Protein AF-A0A2T6AR89-F1 (afdb_monomer_lite)

Secondary structure (DSSP, 8-state):
--------TT--SPPTTHHHHHHHHHHHHT-PPPS-SEESSGGG-EE-HHHHHHHHHHT--HHHHHHSSHHHHHHHHHHHHHHT---

Structure (mmCIF, N/CA/C/O backbone):
data_AF-A0A2T6AR89-F1
#
_entry.id   AF-A0A2T6AR89-F1
#
loop_
_atom_site.group_PDB
_atom_site.id
_atom_site.type_symbol
_atom_site.label_atom_id
_atom_site.label_alt_id
_atom_site.label_comp_id
_atom_site.label_asym_id
_atom_site.label_entity_id
_atom_site.label_seq_id
_atom_site.pdbx_PDB_ins_code
_atom_site.Cartn_x
_atom_site.Cartn_y
_atom_site.Cartn_z
_atom_site.occupancy
_atom_site.B_iso_or_equiv
_atom_site.auth_seq_id
_atom_site.auth_comp_id
_atom_site.auth_asym_id
_atom_site.auth_atom_id
_atom_site.pdbx_PDB_model_num
ATOM 1 N N . MET A 1 1 ? 29.847 3.100 26.677 1.00 32.88 1 MET A N 1
ATOM 2 C CA . MET A 1 1 ? 28.661 3.908 27.029 1.00 32.88 1 MET A CA 1
ATOM 3 C C . MET A 1 1 ? 27.688 3.745 25.875 1.00 32.88 1 MET A C 1
ATOM 5 O O . MET A 1 1 ? 27.916 4.305 24.813 1.00 32.88 1 MET A O 1
ATOM 9 N N . THR A 1 2 ? 26.738 2.824 26.014 1.00 33.53 2 THR A N 1
ATOM 10 C CA . THR A 1 2 ? 25.881 2.368 24.913 1.00 33.53 2 THR A CA 1
ATOM 11 C C . THR A 1 2 ? 24.714 3.329 24.757 1.00 33.53 2 THR A C 1
ATOM 13 O O . THR A 1 2 ? 23.839 3.373 25.619 1.00 33.53 2 THR A O 1
ATOM 16 N N . THR A 1 3 ? 24.689 4.101 23.675 1.00 33.88 3 THR A N 1
ATOM 17 C CA . THR A 1 3 ? 23.480 4.828 23.287 1.00 33.88 3 THR A CA 1
ATOM 18 C C . THR A 1 3 ? 22.593 3.848 22.536 1.00 33.88 3 THR A C 1
ATOM 20 O O . THR A 1 3 ? 22.810 3.546 21.366 1.00 33.88 3 THR A O 1
ATOM 23 N N . ILE A 1 4 ? 21.631 3.287 23.259 1.00 40.16 4 ILE A N 1
ATOM 24 C CA . ILE A 1 4 ? 20.525 2.521 22.698 1.00 40.16 4 ILE A CA 1
ATOM 25 C C . ILE A 1 4 ? 19.740 3.525 21.850 1.00 40.16 4 ILE A C 1
ATOM 27 O O . ILE A 1 4 ? 19.056 4.386 22.401 1.00 40.16 4 ILE A O 1
ATOM 31 N N . ASN A 1 5 ? 19.892 3.487 20.525 1.00 37.94 5 ASN A N 1
ATOM 32 C CA . ASN A 1 5 ? 18.985 4.235 19.665 1.00 37.94 5 ASN A CA 1
ATOM 33 C C . ASN A 1 5 ? 17.613 3.568 19.804 1.00 37.94 5 ASN A C 1
ATOM 35 O O . ASN A 1 5 ? 17.507 2.374 19.506 1.00 37.94 5 ASN A O 1
ATOM 39 N N . PRO A 1 6 ? 16.579 4.280 20.281 1.00 37.09 6 PRO A N 1
ATOM 40 C CA . PRO A 1 6 ? 15.237 3.732 20.275 1.00 37.09 6 PRO A CA 1
ATOM 41 C C . PRO A 1 6 ? 14.913 3.377 18.826 1.00 37.09 6 PRO A C 1
ATOM 43 O O . PRO A 1 6 ? 15.097 4.209 17.934 1.00 37.09 6 PRO A O 1
ATOM 46 N N . ALA A 1 7 ? 14.472 2.142 18.583 1.00 41.09 7 ALA A N 1
ATOM 47 C CA . ALA A 1 7 ? 13.793 1.815 17.341 1.00 41.09 7 ALA A CA 1
ATOM 48 C C . ALA A 1 7 ? 12.682 2.859 17.183 1.00 41.09 7 ALA A C 1
ATOM 50 O O . ALA A 1 7 ? 11.756 2.927 17.994 1.00 41.09 7 ALA A O 1
ATOM 51 N N . SER A 1 8 ? 12.893 3.775 16.238 1.00 37.75 8 SER A N 1
ATOM 52 C CA . SER A 1 8 ? 12.020 4.907 15.971 1.00 37.75 8 SER A CA 1
ATOM 53 C C . SER A 1 8 ? 10.604 4.366 15.810 1.00 37.75 8 SER A C 1
ATOM 55 O O . SER A 1 8 ? 10.385 3.478 14.989 1.00 37.75 8 SER A O 1
ATOM 57 N N . GLY A 1 9 ? 9.662 4.852 16.619 1.00 34.50 9 GLY A N 1
ATOM 58 C CA . GLY A 1 9 ? 8.290 4.340 16.737 1.00 34.50 9 GLY A CA 1
ATOM 59 C C . GLY A 1 9 ? 7.403 4.510 15.496 1.00 34.50 9 GLY A C 1
ATOM 60 O O . GLY A 1 9 ? 6.189 4.579 15.638 1.00 34.50 9 GLY A O 1
ATOM 61 N N . ASN A 1 10 ? 7.994 4.574 14.301 1.00 43.12 10 ASN A N 1
ATOM 62 C CA . ASN A 1 10 ? 7.340 4.781 13.011 1.00 43.12 10 ASN A CA 1
ATOM 63 C C . ASN A 1 10 ? 7.587 3.640 12.010 1.00 43.12 10 ASN A C 1
ATOM 65 O O . ASN A 1 10 ? 7.251 3.790 10.834 1.00 43.12 10 ASN A O 1
ATOM 69 N N . ASP A 1 11 ? 8.161 2.511 12.433 1.00 51.41 11 ASP A N 1
ATOM 70 C CA . ASP A 1 11 ? 8.297 1.344 11.560 1.00 51.41 11 ASP A CA 1
ATOM 71 C C . ASP A 1 11 ? 6.923 0.670 11.399 1.00 51.41 11 ASP A C 1
ATOM 73 O O . ASP A 1 11 ? 6.517 -0.207 12.157 1.00 51.41 11 ASP A O 1
ATOM 77 N N . THR A 1 12 ? 6.136 1.171 10.446 1.00 59.81 12 THR A N 1
ATOM 78 C CA . THR A 1 12 ? 4.757 0.724 10.180 1.00 59.81 12 THR A CA 1
ATOM 79 C C . THR A 1 12 ? 4.686 -0.681 9.569 1.00 59.81 12 THR A C 1
ATOM 81 O O . THR A 1 12 ? 3.589 -1.179 9.311 1.00 59.81 12 THR A O 1
ATOM 84 N N . GLY A 1 13 ? 5.840 -1.316 9.318 1.00 64.06 13 GLY A N 1
ATOM 85 C CA . GLY A 1 13 ? 5.951 -2.585 8.595 1.00 64.06 13 GLY A CA 1
ATOM 86 C C . GLY A 1 13 ? 5.634 -2.454 7.102 1.00 64.06 13 GLY A C 1
ATOM 87 O O . GLY A 1 13 ? 5.475 -3.458 6.414 1.00 64.06 13 GLY A O 1
ATOM 88 N N . VAL A 1 14 ? 5.513 -1.223 6.600 1.00 76.88 14 VAL A N 1
ATOM 89 C CA . VAL A 1 14 ? 5.130 -0.924 5.222 1.00 76.88 14 VAL A CA 1
ATOM 90 C C . VAL A 1 14 ? 6.393 -0.701 4.388 1.00 76.88 14 VAL A C 1
ATOM 92 O O . VAL A 1 14 ? 7.193 0.176 4.725 1.00 76.88 14 VAL A O 1
ATOM 95 N N . PRO A 1 15 ? 6.585 -1.445 3.284 1.00 76.69 15 PRO A N 1
ATOM 96 C CA . PRO A 1 15 ? 7.739 -1.270 2.416 1.00 76.69 15 PRO A CA 1
ATOM 97 C C . PRO A 1 15 ? 7.829 0.144 1.839 1.00 76.69 15 PRO A C 1
ATOM 99 O O . PRO A 1 15 ? 6.825 0.757 1.465 1.00 76.69 15 PRO A O 1
ATOM 102 N N . GLY A 1 16 ? 9.061 0.634 1.683 1.00 78.25 16 GLY A N 1
ATOM 103 C CA . GLY A 1 16 ? 9.325 1.911 1.023 1.00 78.25 16 GLY A CA 1
ATOM 104 C C . GLY A 1 16 ? 8.639 2.006 -0.347 1.00 78.25 16 GLY A C 1
ATOM 105 O O . GLY A 1 16 ? 8.667 1.074 -1.160 1.00 78.25 16 GLY A O 1
ATOM 106 N N . GLY A 1 17 ? 7.983 3.135 -0.607 1.00 82.94 17 GLY A N 1
ATOM 107 C CA . GLY A 1 17 ? 7.281 3.388 -1.862 1.00 82.94 17 GLY A CA 1
ATOM 108 C C . GLY A 1 17 ? 5.831 2.872 -1.918 1.00 82.94 17 GLY A C 1
ATOM 109 O O . GLY A 1 17 ? 5.134 3.143 -2.899 1.00 82.94 17 GLY A O 1
ATOM 110 N N . ALA A 1 18 ? 5.380 2.050 -0.958 1.00 87.88 18 ALA A N 1
ATOM 111 C CA . ALA 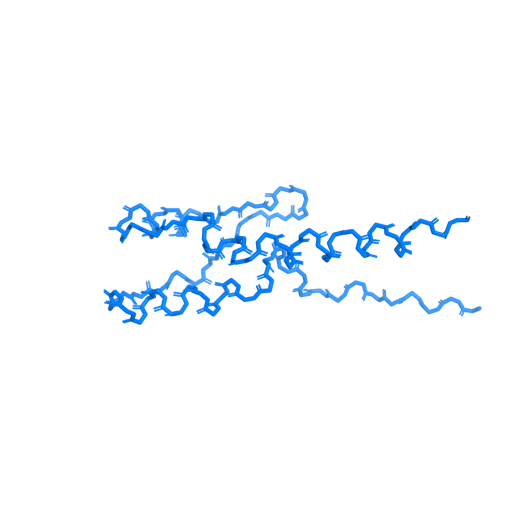A 1 18 ? 4.061 1.408 -1.050 1.00 87.88 18 ALA A CA 1
ATOM 112 C C . ALA A 1 18 ? 2.934 2.447 -1.026 1.00 87.88 18 ALA A C 1
ATOM 114 O O . ALA A 1 18 ? 1.985 2.351 -1.804 1.00 87.88 18 ALA A O 1
ATOM 115 N N . LEU A 1 19 ? 3.084 3.487 -0.204 1.00 88.75 19 LEU A N 1
ATOM 116 C CA . LEU A 1 19 ? 2.156 4.616 -0.145 1.00 88.75 19 LEU A CA 1
ATOM 117 C C . LEU A 1 19 ? 2.100 5.378 -1.474 1.00 88.75 19 LEU A C 1
ATOM 119 O O . LEU A 1 19 ? 1.017 5.705 -1.951 1.00 88.75 19 LEU A O 1
ATOM 123 N N . GLU A 1 20 ? 3.244 5.595 -2.114 1.00 88.88 20 GLU A N 1
ATOM 124 C CA . GLU A 1 20 ? 3.363 6.272 -3.403 1.00 88.88 20 GLU A CA 1
ATOM 125 C C . GLU A 1 20 ? 2.696 5.462 -4.517 1.00 88.88 20 GLU A C 1
ATOM 127 O O . GLU A 1 20 ? 1.974 6.017 -5.343 1.00 88.88 20 GLU A O 1
ATOM 132 N N . ARG A 1 21 ? 2.868 4.134 -4.518 1.00 91.12 21 ARG A N 1
ATOM 133 C CA . ARG A 1 21 ? 2.176 3.242 -5.462 1.00 91.12 21 ARG A CA 1
ATOM 134 C C . ARG A 1 21 ? 0.670 3.234 -5.243 1.00 91.12 21 ARG A C 1
ATOM 136 O O . ARG A 1 21 ? -0.079 3.257 -6.217 1.00 91.12 21 ARG A O 1
ATOM 143 N N . LEU A 1 22 ? 0.219 3.224 -3.989 1.00 92.50 22 LEU A N 1
ATOM 144 C CA . LEU A 1 22 ? -1.205 3.300 -3.671 1.00 92.50 22 LEU A CA 1
ATOM 145 C C . LEU A 1 22 ? -1.804 4.638 -4.116 1.00 92.50 22 LEU A C 1
ATOM 147 O O . LEU A 1 22 ? -2.887 4.649 -4.702 1.00 92.50 22 LEU A O 1
ATOM 151 N N . ALA A 1 23 ? -1.098 5.747 -3.894 1.00 92.19 23 ALA A N 1
ATOM 152 C CA . ALA A 1 23 ? -1.502 7.064 -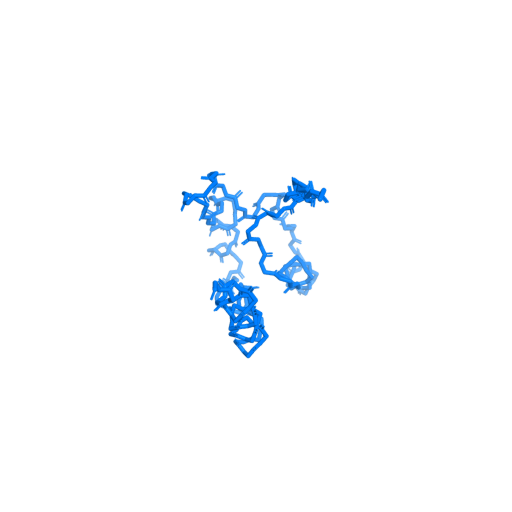4.373 1.00 92.19 23 ALA A CA 1
ATOM 153 C C . ALA A 1 23 ? -1.594 7.096 -5.907 1.00 92.19 23 ALA A C 1
ATOM 155 O O . ALA A 1 23 ? -2.633 7.478 -6.439 1.00 92.19 23 ALA A O 1
ATOM 156 N N . LEU A 1 24 ? -0.568 6.596 -6.604 1.00 93.69 24 LEU A N 1
ATOM 157 C CA . LEU A 1 24 ? -0.524 6.536 -8.068 1.00 93.69 24 LEU A CA 1
ATOM 158 C C . LEU A 1 24 ? -1.671 5.702 -8.648 1.00 93.69 24 LEU A C 1
ATOM 160 O O . LEU A 1 24 ? -2.363 6.133 -9.568 1.00 93.69 24 LEU A O 1
ATOM 164 N N . PHE A 1 25 ? -1.911 4.517 -8.082 1.00 94.31 25 PHE A N 1
ATOM 165 C CA . PHE A 1 25 ? -3.030 3.671 -8.485 1.00 94.31 25 PHE A CA 1
ATOM 166 C C . PHE A 1 25 ? -4.368 4.394 -8.304 1.00 94.31 25 PHE A C 1
ATOM 168 O O . PHE A 1 25 ? -5.221 4.353 -9.190 1.00 94.31 25 PHE A O 1
ATOM 175 N N . SER A 1 26 ? -4.546 5.068 -7.168 1.00 95.62 26 SER A N 1
ATOM 176 C CA . SER A 1 26 ? -5.793 5.763 -6.840 1.00 95.62 26 SER A CA 1
ATOM 177 C C . SER A 1 26 ? -6.037 6.963 -7.754 1.00 95.62 26 SER A C 1
ATOM 179 O O . SER A 1 26 ? -7.156 7.179 -8.213 1.00 95.62 26 SER A O 1
ATOM 181 N N . GLU A 1 27 ? -4.979 7.698 -8.097 1.00 96.50 27 GLU A N 1
ATOM 182 C CA . GLU A 1 27 ? -5.024 8.772 -9.089 1.00 96.50 27 GLU A CA 1
ATOM 183 C C . GLU A 1 27 ? -5.456 8.240 -10.463 1.00 96.50 27 GLU A C 1
ATOM 185 O O . GLU A 1 27 ? -6.416 8.737 -11.056 1.00 96.50 27 GLU A O 1
ATOM 190 N N . TRP A 1 28 ? -4.794 7.191 -10.955 1.00 96.06 28 TRP A N 1
ATOM 191 C CA . TRP A 1 28 ? -5.044 6.645 -12.292 1.00 96.06 28 TRP A CA 1
ATOM 192 C C . TRP A 1 28 ? -6.420 5.999 -12.431 1.00 96.06 28 TRP A C 1
ATOM 194 O O . TRP A 1 28 ? -7.027 6.054 -13.500 1.00 96.06 28 TRP A O 1
ATOM 204 N N . THR A 1 29 ? -6.932 5.413 -11.350 1.00 95.31 29 THR A N 1
ATOM 205 C CA . THR A 1 29 ? -8.248 4.760 -11.326 1.00 95.31 29 THR A CA 1
ATOM 206 C C . THR A 1 29 ? -9.369 5.671 -10.825 1.00 95.31 29 THR A C 1
ATOM 208 O O . THR A 1 29 ? -10.534 5.277 -10.867 1.00 95.31 29 THR A O 1
ATOM 211 N N . ARG A 1 30 ? -9.049 6.913 -10.427 1.00 97.00 30 ARG A N 1
ATOM 212 C CA . ARG A 1 30 ? -9.981 7.908 -9.866 1.00 97.00 30 ARG A CA 1
ATOM 213 C C . ARG A 1 30 ? -10.754 7.392 -8.650 1.00 97.00 30 ARG A C 1
ATOM 215 O O . ARG A 1 30 ? -11.965 7.585 -8.532 1.00 97.00 30 ARG A O 1
ATOM 222 N N . THR A 1 31 ? -10.049 6.737 -7.743 1.00 95.94 31 THR A N 1
ATOM 223 C CA . THR A 1 31 ? -10.587 6.173 -6.502 1.00 95.94 31 THR A CA 1
ATOM 224 C C . THR A 1 31 ? -9.971 6.862 -5.287 1.00 95.94 31 THR A C 1
ATOM 226 O O . THR A 1 31 ? -8.988 7.595 -5.383 1.00 95.94 31 THR A O 1
ATOM 229 N N . THR A 1 32 ? -10.558 6.637 -4.113 1.00 94.62 32 THR A N 1
ATOM 230 C CA . THR A 1 32 ? -10.016 7.130 -2.842 1.00 94.62 32 THR A CA 1
ATOM 231 C C . THR A 1 32 ? -9.290 5.989 -2.130 1.00 94.62 32 THR A C 1
ATOM 233 O O . THR A 1 32 ? -9.929 4.961 -1.881 1.00 94.62 32 THR A O 1
ATOM 236 N N . PRO A 1 33 ? -7.990 6.130 -1.811 1.00 92.62 33 PRO A N 1
ATOM 237 C CA . PRO A 1 33 ? -7.253 5.096 -1.098 1.00 92.62 33 PRO A CA 1
ATOM 238 C C . PRO A 1 33 ? -7.773 4.941 0.339 1.00 92.62 33 PRO A C 1
ATOM 240 O O . PRO A 1 33 ? -8.278 5.905 0.919 1.00 92.62 33 PRO A O 1
ATOM 243 N N . PRO A 1 34 ? -7.639 3.748 0.940 1.00 92.25 34 PRO A N 1
ATOM 244 C CA . PRO A 1 34 ? -7.949 3.549 2.350 1.00 92.25 34 PRO A CA 1
ATOM 245 C C . PRO A 1 34 ? -6.954 4.306 3.238 1.00 92.25 34 PRO A C 1
ATOM 247 O O . PRO A 1 34 ? -5.763 4.372 2.938 1.00 92.25 34 PRO A O 1
ATOM 250 N N . GLU A 1 35 ? -7.428 4.819 4.374 1.00 87.31 35 GLU A N 1
ATOM 251 C CA . GLU A 1 35 ? -6.574 5.495 5.365 1.00 87.31 35 GLU A CA 1
ATOM 252 C C . GLU A 1 35 ? -5.613 4.525 6.062 1.00 87.31 35 GLU A C 1
ATOM 254 O O . GLU A 1 35 ? -4.520 4.901 6.486 1.00 87.31 35 GLU A O 1
ATOM 259 N N . ARG A 1 36 ? -6.017 3.255 6.175 1.00 87.69 36 ARG A N 1
ATOM 260 C CA . ARG A 1 36 ? -5.267 2.211 6.865 1.00 87.69 36 ARG A CA 1
ATOM 261 C C . ARG A 1 36 ? -4.831 1.135 5.884 1.00 87.69 36 ARG A C 1
ATOM 263 O O . ARG A 1 36 ? -5.674 0.522 5.238 1.00 87.69 36 ARG A O 1
ATOM 270 N N . ILE A 1 37 ? -3.530 0.859 5.826 1.00 90.25 37 ILE A N 1
ATOM 271 C CA . ILE A 1 37 ? -2.937 -0.166 4.945 1.00 90.25 37 ILE A CA 1
ATOM 272 C C . ILE A 1 37 ? -2.528 -1.444 5.680 1.00 90.25 37 ILE A C 1
ATOM 274 O O . ILE A 1 37 ? -2.591 -2.526 5.101 1.00 90.25 37 ILE A O 1
ATOM 278 N N . THR A 1 38 ? -2.175 -1.336 6.961 1.00 90.31 38 THR A N 1
ATOM 279 C CA . THR A 1 38 ? -1.849 -2.470 7.830 1.00 90.31 38 THR A CA 1
ATOM 280 C C . THR A 1 38 ? -2.700 -2.463 9.100 1.00 90.31 38 THR A C 1
ATOM 282 O O . THR A 1 38 ? -3.127 -1.414 9.595 1.00 90.31 38 THR A O 1
ATOM 285 N N . GLU A 1 39 ? -2.968 -3.650 9.633 1.00 90.12 39 GLU A N 1
ATOM 286 C CA . GLU A 1 39 ? -3.591 -3.867 10.941 1.00 90.12 39 GLU A CA 1
ATOM 287 C C . GLU A 1 39 ? -2.788 -4.901 11.745 1.00 90.12 39 GLU A C 1
ATOM 289 O O . GLU A 1 39 ? -1.932 -5.586 11.193 1.00 90.12 39 GLU A O 1
ATOM 294 N N . GLY A 1 40 ? -3.021 -4.979 13.057 1.00 85.50 40 GLY A N 1
ATOM 295 C CA . GLY A 1 40 ? -2.191 -5.778 13.968 1.00 85.50 40 GLY A CA 1
ATOM 296 C C . GLY A 1 40 ? -1.019 -4.993 14.568 1.00 85.50 40 GLY A C 1
ATOM 297 O O . GLY A 1 40 ? -0.925 -3.771 14.419 1.00 85.50 40 GLY A O 1
ATOM 298 N N . LYS A 1 41 ? -0.165 -5.684 15.331 1.00 79.69 41 LYS A N 1
ATOM 299 C CA . LYS A 1 41 ? 1.023 -5.124 15.998 1.00 79.69 41 LYS A CA 1
ATOM 300 C C . LYS A 1 41 ? 2.125 -6.180 16.072 1.00 79.69 41 LYS A C 1
ATOM 302 O O . LYS A 1 41 ? 1.826 -7.349 16.277 1.00 79.69 41 LYS A O 1
ATOM 307 N N . GLY A 1 42 ? 3.384 -5.753 15.987 1.00 78.38 42 GLY A N 1
ATOM 308 C CA . GLY A 1 42 ? 4.531 -6.657 16.099 1.00 78.38 42 GLY A CA 1
ATOM 309 C C . GLY A 1 42 ? 4.532 -7.716 14.996 1.00 78.38 42 GLY A C 1
ATOM 310 O O . GLY A 1 42 ? 4.465 -7.376 13.820 1.00 78.38 42 GLY A O 1
ATOM 311 N N . GLU A 1 43 ? 4.593 -8.986 15.385 1.00 74.88 43 GLU A N 1
ATOM 312 C CA . GLU A 1 43 ? 4.622 -10.126 14.457 1.00 74.88 43 GLU A CA 1
ATOM 313 C C . GLU A 1 43 ? 3.267 -10.394 13.780 1.00 74.88 43 GLU A C 1
ATOM 315 O O . GLU A 1 43 ? 3.230 -10.993 12.710 1.00 74.88 43 GLU A O 1
ATOM 320 N N . ASP A 1 44 ? 2.166 -9.881 14.340 1.00 79.69 44 ASP A N 1
ATOM 321 C CA . ASP A 1 44 ? 0.811 -10.043 13.792 1.00 79.69 44 ASP A CA 1
ATOM 322 C C . ASP A 1 44 ? 0.441 -8.957 12.764 1.00 79.69 44 ASP A C 1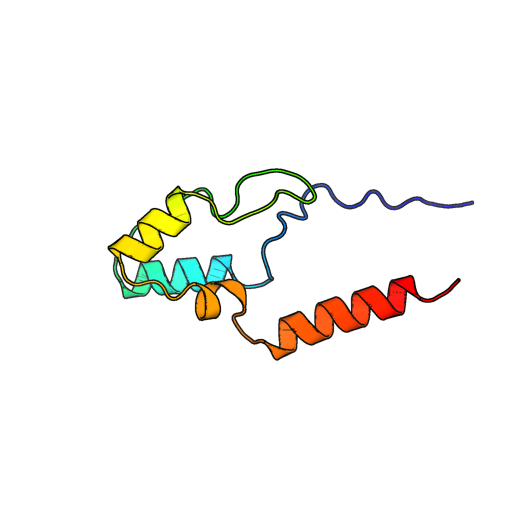
ATOM 324 O O . ASP A 1 44 ? -0.728 -8.813 12.394 1.00 79.69 44 ASP A O 1
ATOM 328 N N . VAL A 1 45 ? 1.401 -8.127 12.335 1.00 82.62 45 VAL A N 1
ATOM 329 C CA . VAL A 1 45 ? 1.143 -7.089 11.328 1.00 82.62 45 VAL A CA 1
ATOM 330 C C . VAL A 1 45 ? 0.786 -7.739 9.993 1.00 82.62 45 VAL A C 1
ATOM 332 O O . VAL A 1 45 ? 1.547 -8.519 9.427 1.00 82.62 45 VAL A O 1
ATOM 335 N N . THR A 1 46 ? -0.376 -7.372 9.462 1.00 87.88 46 THR A N 1
ATOM 336 C CA . THR A 1 46 ? -0.891 -7.856 8.179 1.00 87.88 46 THR A CA 1
ATOM 337 C C . THR A 1 46 ? -1.606 -6.740 7.417 1.00 87.88 46 THR A C 1
ATOM 339 O O . THR A 1 46 ? -1.722 -5.615 7.909 1.00 87.88 46 THR A O 1
ATOM 342 N N . PHE A 1 47 ? -2.079 -7.023 6.203 1.00 91.50 47 PHE A N 1
ATOM 343 C CA . PHE A 1 47 ? -2.881 -6.080 5.425 1.00 91.50 47 PHE A CA 1
ATOM 344 C C . PHE A 1 47 ? -4.193 -5.753 6.136 1.00 91.50 47 PHE A C 1
ATOM 346 O O . PHE A 1 47 ? -4.900 -6.648 6.599 1.00 91.50 47 PHE A O 1
ATOM 353 N N . SER A 1 48 ? -4.552 -4.471 6.169 1.00 93.62 48 SER A N 1
ATOM 354 C CA . SER A 1 48 ? -5.841 -4.057 6.717 1.00 93.62 48 SER A CA 1
ATOM 355 C C . SER A 1 48 ? -7.000 -4.613 5.886 1.00 93.62 48 SER A C 1
ATOM 357 O O . SER A 1 48 ? -6.910 -4.747 4.658 1.00 93.62 48 SER A O 1
ATOM 359 N N . ARG A 1 49 ? -8.149 -4.862 6.523 1.00 95.06 49 ARG A N 1
ATOM 360 C CA . ARG A 1 49 ? -9.372 -5.214 5.772 1.00 95.06 49 ARG A CA 1
ATOM 361 C C . ARG A 1 49 ? -9.789 -4.144 4.773 1.00 95.06 49 ARG A C 1
ATOM 363 O O . ARG A 1 49 ? -10.338 -4.489 3.724 1.00 95.06 49 ARG A O 1
ATOM 370 N N . ASP A 1 50 ? -9.536 -2.877 5.079 1.00 94.50 50 ASP A N 1
ATOM 371 C CA . ASP A 1 50 ? -9.870 -1.761 4.194 1.00 94.50 50 ASP A CA 1
ATOM 372 C C . ASP A 1 50 ? -9.053 -1.832 2.905 1.00 94.50 50 ASP A C 1
ATOM 374 O O . ASP A 1 50 ? -9.614 -1.708 1.815 1.00 94.50 50 ASP A O 1
ATOM 378 N N . LEU A 1 51 ? -7.757 -2.144 3.008 1.00 95.00 51 LEU A N 1
ATOM 379 C CA . LEU A 1 51 ? -6.897 -2.365 1.852 1.00 95.00 51 LEU A CA 1
ATOM 380 C C . LEU A 1 51 ? -7.327 -3.594 1.052 1.00 95.00 51 LEU A C 1
ATOM 382 O O . LEU A 1 51 ? -7.414 -3.514 -0.171 1.00 95.00 51 LEU A O 1
ATOM 386 N N . LEU A 1 52 ? -7.649 -4.710 1.710 1.00 96.00 52 LEU A N 1
ATOM 387 C CA . LEU A 1 52 ? -8.112 -5.918 1.016 1.00 96.00 52 LEU A CA 1
ATOM 388 C C . LEU A 1 52 ? -9.444 -5.683 0.288 1.00 96.00 52 LEU A C 1
ATOM 390 O O . LEU A 1 52 ? -9.633 -6.127 -0.846 1.00 96.00 52 LEU A O 1
ATOM 394 N N . THR A 1 53 ? -10.361 -4.944 0.912 1.00 96.56 53 THR A N 1
ATOM 395 C CA . THR A 1 53 ? -11.651 -4.570 0.316 1.00 96.56 53 THR A CA 1
ATOM 396 C C . THR A 1 53 ? -11.453 -3.629 -0.865 1.00 96.56 53 THR A C 1
ATOM 398 O O . THR A 1 53 ? -12.047 -3.835 -1.924 1.00 96.56 53 THR A O 1
ATOM 401 N N . TYR A 1 54 ? -10.593 -2.625 -0.706 1.00 95.94 54 TYR A N 1
ATOM 402 C CA . TYR A 1 54 ? -10.206 -1.700 -1.762 1.00 95.94 54 TYR A CA 1
ATOM 403 C C . TYR A 1 54 ? -9.587 -2.436 -2.956 1.00 95.94 54 TYR A C 1
ATOM 405 O O . TYR A 1 54 ? -10.020 -2.252 -4.095 1.00 95.94 54 TYR A O 1
ATOM 413 N N . ALA A 1 55 ? -8.643 -3.340 -2.688 1.00 95.56 55 ALA A N 1
ATOM 414 C CA . ALA A 1 55 ? -7.964 -4.115 -3.712 1.00 95.56 55 ALA A CA 1
ATOM 415 C C . ALA A 1 55 ? -8.924 -5.020 -4.479 1.00 95.56 55 ALA A C 1
ATOM 417 O O . ALA A 1 55 ? -8.928 -5.016 -5.709 1.00 95.56 55 ALA A O 1
ATOM 418 N N . ARG A 1 56 ? -9.817 -5.712 -3.765 1.00 96.88 56 ARG A N 1
ATOM 419 C CA . ARG A 1 56 ? -10.880 -6.512 -4.378 1.00 96.88 56 ARG A CA 1
ATOM 420 C C . ARG A 1 56 ? -11.827 -5.665 -5.229 1.00 96.88 56 ARG A C 1
ATOM 422 O O . ARG A 1 56 ? -12.267 -6.124 -6.278 1.00 96.88 56 ARG A O 1
ATOM 429 N N . ARG A 1 57 ? -12.177 -4.459 -4.772 1.00 97.44 57 ARG A N 1
ATOM 430 C CA . ARG A 1 57 ? -13.158 -3.592 -5.437 1.00 97.44 57 ARG A CA 1
ATOM 431 C C . ARG A 1 57 ? -12.632 -2.987 -6.735 1.00 97.44 57 ARG A C 1
ATOM 433 O O . ARG A 1 57 ? -13.398 -2.879 -7.686 1.00 97.44 57 ARG A O 1
ATOM 440 N N . TYR A 1 58 ? -11.365 -2.584 -6.759 1.00 96.56 58 TYR A N 1
ATOM 441 C CA . TYR A 1 58 ? -10.787 -1.828 -7.876 1.00 96.56 58 TYR A CA 1
ATOM 442 C C . TYR A 1 58 ? -9.719 -2.597 -8.663 1.00 96.56 58 TYR A C 1
ATOM 444 O O . TYR A 1 58 ? -9.194 -2.075 -9.640 1.00 96.56 58 TYR A O 1
ATOM 452 N N . GLY A 1 59 ? -9.415 -3.839 -8.276 1.00 95.19 59 GLY A N 1
ATOM 453 C CA . GLY A 1 59 ? -8.452 -4.688 -8.977 1.00 95.19 59 GLY A CA 1
ATOM 454 C C . GLY A 1 59 ? -6.990 -4.331 -8.697 1.00 95.19 59 GLY A C 1
ATOM 455 O O . GLY A 1 59 ? -6.146 -4.501 -9.574 1.00 95.19 59 GLY A O 1
ATOM 456 N N . LEU A 1 60 ? -6.674 -3.831 -7.496 1.00 94.06 60 LEU A N 1
ATOM 457 C CA . LEU A 1 60 ? -5.283 -3.584 -7.099 1.00 94.06 60 LEU A CA 1
ATOM 458 C C . LEU A 1 60 ? -4.549 -4.919 -6.931 1.00 94.06 60 LEU A C 1
ATOM 460 O O . LEU A 1 60 ? -4.952 -5.765 -6.132 1.00 94.06 60 LEU A O 1
ATOM 464 N N . ASN A 1 61 ? -3.434 -5.080 -7.638 1.00 91.69 61 ASN A N 1
ATOM 4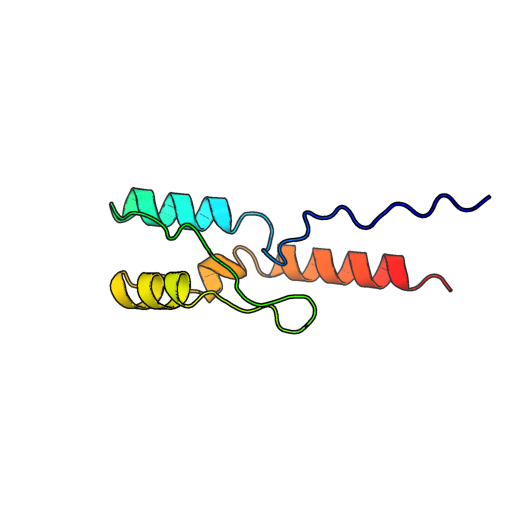65 C CA . ASN A 1 61 ? -2.523 -6.195 -7.422 1.00 91.69 61 ASN A CA 1
ATOM 466 C C . ASN A 1 61 ? -1.661 -5.929 -6.170 1.00 91.69 61 ASN A C 1
ATOM 468 O O . ASN A 1 61 ? -0.893 -4.963 -6.132 1.00 91.69 61 ASN A O 1
ATOM 472 N N . LEU A 1 62 ? -1.808 -6.776 -5.145 1.00 90.31 62 LEU A N 1
ATOM 473 C CA . LEU A 1 62 ? -1.110 -6.621 -3.865 1.00 90.31 62 LEU A CA 1
ATOM 474 C C . LEU A 1 62 ? 0.395 -6.884 -3.974 1.00 90.31 62 LEU A C 1
AT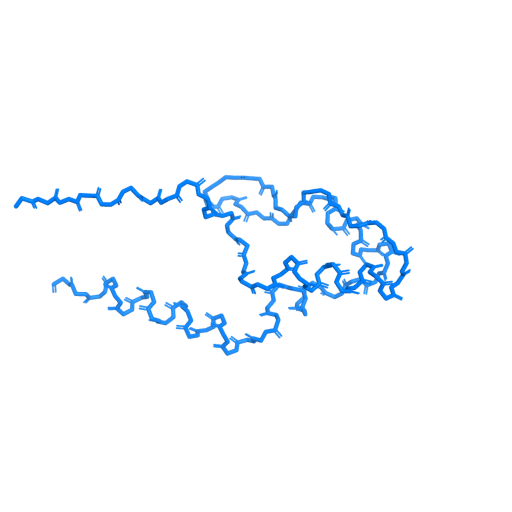OM 476 O O . LEU A 1 62 ? 1.154 -6.230 -3.265 1.00 90.31 62 LEU A O 1
ATOM 480 N N . ASP A 1 63 ? 0.833 -7.763 -4.875 1.00 87.25 63 ASP A N 1
ATOM 481 C CA . ASP A 1 63 ? 2.256 -8.044 -5.088 1.00 87.25 63 ASP A CA 1
ATOM 482 C C . ASP A 1 63 ? 2.971 -6.813 -5.654 1.00 87.25 63 ASP A C 1
ATOM 484 O O . ASP A 1 63 ? 3.994 -6.379 -5.130 1.00 87.25 63 ASP A O 1
ATOM 488 N N . TRP A 1 64 ? 2.388 -6.171 -6.667 1.00 86.00 64 TRP A N 1
ATOM 489 C CA . TRP A 1 64 ? 2.890 -4.917 -7.225 1.00 86.00 64 TRP A CA 1
ATOM 490 C C . TRP A 1 64 ? 2.899 -3.790 -6.185 1.00 86.00 64 TRP A C 1
ATOM 492 O O . TRP A 1 64 ? 3.893 -3.072 -6.053 1.00 86.00 64 TRP A O 1
ATOM 502 N N . PHE A 1 65 ? 1.813 -3.645 -5.421 1.00 89.25 65 PHE A N 1
ATOM 503 C CA . PHE A 1 65 ? 1.711 -2.636 -4.366 1.00 89.25 65 PHE A CA 1
ATOM 504 C C . PHE A 1 65 ? 2.774 -2.843 -3.277 1.00 89.25 65 PHE A C 1
ATOM 506 O O . PHE A 1 65 ? 3.502 -1.905 -2.934 1.00 89.25 65 PHE A O 1
ATOM 513 N N . TRP A 1 66 ? 2.885 -4.062 -2.752 1.00 86.81 66 TRP A N 1
ATOM 514 C CA . TRP A 1 66 ? 3.714 -4.358 -1.591 1.00 86.81 66 TRP A CA 1
ATOM 515 C C . TRP A 1 66 ? 5.188 -4.489 -1.956 1.00 86.81 66 TRP A C 1
ATOM 517 O O . TRP A 1 66 ? 6.035 -3.860 -1.326 1.00 86.81 66 TRP A O 1
ATOM 527 N N . LEU A 1 67 ? 5.504 -5.244 -3.010 1.00 81.31 67 LEU A N 1
ATOM 528 C CA . LEU A 1 67 ? 6.887 -5.504 -3.397 1.00 81.31 67 LEU A CA 1
ATOM 529 C C . LEU A 1 67 ? 7.480 -4.314 -4.147 1.00 81.31 67 LEU A C 1
ATOM 531 O O . LEU A 1 67 ? 8.605 -3.929 -3.842 1.00 81.31 67 LEU A O 1
ATOM 535 N N . GLY A 1 68 ? 6.737 -3.704 -5.081 1.00 68.38 68 GLY A N 1
ATOM 536 C CA . GLY A 1 68 ? 7.159 -2.565 -5.911 1.00 68.38 68 GLY A CA 1
ATOM 537 C C . GLY A 1 68 ? 8.348 -2.852 -6.847 1.00 68.38 68 GLY A C 1
ATOM 538 O O . GLY A 1 68 ? 8.249 -2.677 -8.057 1.00 68.38 68 GLY A O 1
ATOM 539 N N . SER A 1 69 ? 9.472 -3.294 -6.283 1.00 68.69 69 SER A N 1
ATOM 540 C CA . SER A 1 69 ? 10.648 -3.888 -6.912 1.00 68.69 69 SER A CA 1
ATOM 541 C C . SER A 1 69 ? 11.222 -4.930 -5.950 1.00 68.69 69 SER A C 1
ATOM 543 O O . SER A 1 69 ? 11.801 -4.581 -4.917 1.00 68.69 69 SER A O 1
ATOM 545 N N . GLU A 1 70 ? 11.094 -6.210 -6.301 1.00 70.31 70 GLU A N 1
ATOM 546 C CA . GLU A 1 70 ? 11.560 -7.354 -5.498 1.00 70.31 70 GLU A CA 1
ATOM 547 C C . GLU A 1 70 ? 13.019 -7.184 -5.049 1.00 70.31 70 GLU A C 1
ATOM 549 O O . GLU A 1 70 ? 13.370 -7.456 -3.902 1.00 70.31 70 GLU A O 1
ATOM 554 N N . ARG A 1 71 ? 13.869 -6.632 -5.926 1.00 75.69 71 ARG A N 1
ATOM 555 C CA . ARG A 1 71 ? 15.283 -6.363 -5.635 1.00 75.69 71 ARG A CA 1
ATOM 556 C C . ARG A 1 71 ? 15.472 -5.384 -4.478 1.00 75.69 71 ARG A C 1
ATOM 558 O O . ARG A 1 71 ? 16.384 -5.576 -3.680 1.00 75.69 71 ARG A O 1
ATOM 565 N N . GLY A 1 72 ? 14.661 -4.329 -4.400 1.00 67.25 72 GLY A N 1
ATOM 566 C CA . GLY A 1 72 ? 14.772 -3.325 -3.340 1.00 67.25 72 GLY A CA 1
ATOM 567 C C . GLY A 1 72 ? 14.490 -3.925 -1.965 1.00 67.25 72 GLY A C 1
ATOM 568 O O . GLY A 1 72 ? 15.261 -3.709 -1.030 1.00 67.25 72 GLY A O 1
ATOM 569 N N . LEU A 1 73 ? 13.439 -4.743 -1.881 1.00 67.69 73 LEU A N 1
ATOM 570 C CA . LEU A 1 73 ? 13.060 -5.457 -0.664 1.00 67.69 73 LEU A CA 1
ATOM 571 C C . LEU A 1 73 ? 14.108 -6.514 -0.280 1.00 67.69 73 LEU A C 1
ATOM 573 O O . LEU A 1 73 ? 14.573 -6.549 0.853 1.00 67.69 73 LEU A O 1
ATOM 577 N N . VAL A 1 74 ? 14.552 -7.341 -1.230 1.00 74.81 74 VAL A N 1
ATOM 578 C CA . VAL A 1 74 ? 15.577 -8.364 -0.965 1.00 74.81 74 VAL A CA 1
ATOM 579 C C . VAL A 1 74 ? 16.866 -7.727 -0.444 1.00 74.81 74 VAL A C 1
ATOM 581 O O . VAL A 1 74 ? 17.431 -8.196 0.542 1.00 74.81 74 VAL A O 1
ATOM 584 N N . MET A 1 75 ? 17.321 -6.632 -1.060 1.00 78.25 75 MET A N 1
ATOM 585 C CA . MET A 1 75 ? 18.557 -5.967 -0.644 1.00 78.25 75 MET A CA 1
ATOM 586 C C . MET A 1 75 ? 18.418 -5.260 0.709 1.00 78.25 75 MET A C 1
ATOM 588 O O . MET A 1 75 ? 19.391 -5.230 1.461 1.00 78.25 75 MET A O 1
ATOM 592 N N . SER A 1 76 ? 17.244 -4.723 1.063 1.00 68.06 76 SER A N 1
ATOM 593 C CA . SER A 1 76 ? 17.042 -4.106 2.381 1.00 68.06 76 SER A CA 1
ATOM 594 C C . SER A 1 76 ? 17.103 -5.140 3.509 1.00 68.06 76 SER A C 1
ATOM 596 O O . SER A 1 76 ? 17.838 -4.928 4.475 1.00 68.06 76 SER A O 1
ATOM 598 N N . TYR A 1 77 ? 16.434 -6.288 3.354 1.00 71.06 77 TYR A N 1
ATOM 599 C CA . TYR A 1 77 ? 16.488 -7.388 4.323 1.00 71.06 77 TYR A CA 1
ATOM 600 C C . TYR A 1 77 ? 17.872 -8.034 4.383 1.00 71.06 77 TYR A C 1
ATOM 602 O O . TYR A 1 77 ? 18.383 -8.282 5.473 1.00 71.06 77 TYR A O 1
ATOM 610 N N . HIS A 1 78 ? 18.520 -8.246 3.235 1.00 78.12 78 HIS A N 1
ATOM 611 C CA . HIS A 1 78 ? 19.886 -8.763 3.179 1.00 78.12 78 HIS A CA 1
ATOM 612 C C . HIS A 1 78 ? 20.870 -7.844 3.923 1.00 78.12 78 HIS A C 1
ATOM 614 O O . HIS A 1 78 ? 21.644 -8.308 4.759 1.00 78.12 78 HIS A O 1
ATOM 620 N N . HIS A 1 79 ? 20.811 -6.526 3.697 1.00 81.94 79 HIS A N 1
ATOM 621 C CA . HIS A 1 79 ? 21.656 -5.573 4.422 1.00 81.94 79 HIS A CA 1
ATOM 622 C C . HIS A 1 79 ? 21.315 -5.486 5.917 1.00 81.94 79 HIS A C 1
ATOM 624 O O . HIS A 1 79 ? 22.225 -5.318 6.728 1.00 81.94 79 HIS A O 1
ATOM 630 N N . ALA A 1 80 ? 20.038 -5.599 6.296 1.00 73.88 80 ALA A N 1
ATOM 631 C CA . ALA A 1 80 ? 19.626 -5.640 7.699 1.00 73.88 80 ALA A CA 1
ATOM 632 C C . ALA A 1 80 ? 20.166 -6.893 8.411 1.00 73.88 80 ALA A C 1
ATOM 634 O O . ALA A 1 80 ? 20.744 -6.778 9.491 1.00 73.88 80 ALA A O 1
ATOM 635 N N . ALA A 1 81 ? 20.070 -8.063 7.772 1.00 76.44 81 ALA A N 1
ATOM 636 C CA . ALA A 1 81 ? 20.606 -9.319 8.290 1.00 76.44 81 ALA A CA 1
ATOM 637 C C . ALA A 1 81 ? 22.133 -9.264 8.461 1.00 76.44 81 ALA A C 1
ATOM 639 O O . ALA A 1 81 ? 22.652 -9.664 9.499 1.00 76.44 81 ALA A O 1
ATOM 640 N N . LEU A 1 82 ? 22.856 -8.694 7.490 1.00 78.69 82 LEU A N 1
ATOM 641 C CA . LEU A 1 82 ? 24.310 -8.522 7.582 1.00 78.69 82 LEU A CA 1
ATOM 642 C C . LEU A 1 82 ? 24.732 -7.542 8.685 1.00 78.69 82 LEU A C 1
ATOM 644 O O . LEU A 1 82 ? 25.733 -7.774 9.355 1.00 78.69 82 LEU A O 1
ATOM 648 N N . LYS A 1 83 ? 23.970 -6.466 8.916 1.00 65.56 83 LYS A N 1
ATOM 649 C CA . LYS A 1 83 ? 24.228 -5.541 10.034 1.00 65.56 83 LYS A CA 1
ATOM 650 C C . LYS A 1 83 ? 23.942 -6.169 11.404 1.00 65.56 83 LYS A C 1
ATOM 652 O O . LYS A 1 83 ? 24.568 -5.765 12.377 1.00 65.56 83 LYS A O 1
ATOM 657 N N . GLY A 1 84 ? 23.036 -7.146 11.478 1.00 56.62 84 GLY A N 1
ATOM 658 C CA . GLY A 1 84 ? 22.759 -7.937 12.684 1.00 56.62 84 GLY A CA 1
ATOM 659 C C . GLY A 1 84 ? 23.697 -9.134 12.900 1.00 56.62 84 GLY A C 1
ATOM 660 O O . GLY A 1 84 ? 23.620 -9.770 13.945 1.00 56.62 84 GLY A O 1
ATOM 661 N N . GLY A 1 85 ? 24.571 -9.445 11.935 1.00 46.50 85 GLY A N 1
ATOM 662 C CA . GLY A 1 85 ? 25.465 -10.610 11.949 1.00 46.50 85 GLY A CA 1
ATOM 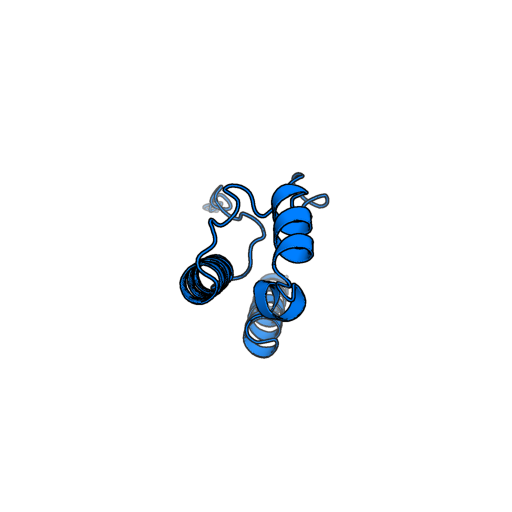663 C C . GLY A 1 85 ? 26.855 -10.376 12.547 1.00 46.50 85 GLY A C 1
ATOM 664 O O . GLY A 1 85 ? 27.691 -11.272 12.474 1.00 46.50 85 GLY A O 1
ATOM 665 N N . VAL A 1 86 ? 27.128 -9.199 13.120 1.00 42.41 86 VAL A N 1
ATOM 666 C CA . VAL A 1 86 ? 28.357 -8.956 13.891 1.00 42.41 86 VAL A CA 1
ATOM 667 C C . VAL A 1 86 ? 28.052 -9.220 15.365 1.00 42.41 86 VAL A C 1
ATOM 669 O O . VAL A 1 86 ? 27.681 -8.306 16.102 1.00 42.41 86 VAL A O 1
ATOM 672 N N . GLN A 1 87 ? 28.158 -10.488 15.763 1.00 37.88 87 GLN A N 1
ATOM 673 C CA . GLN A 1 87 ? 28.484 -10.866 17.142 1.00 37.88 87 GLN A CA 1
ATOM 674 C C . GLN A 1 87 ? 29.972 -11.181 17.224 1.00 37.88 87 GLN A C 1
ATOM 676 O O . GLN A 1 87 ? 30.473 -11.858 16.297 1.00 37.88 87 GLN A O 1
#

Foldseek 3Di:
DDDPDPPPPPPLVADPCLVVVQVVLCVVQVHDGDPAQWDDDDPPIDGDPSNVVVCVVRVDDVCCSRCVDVVVVVVVVVVVVVVVPDD

Sequence (87 aa):
MTTINPASGNDTGVPGGALERLALFSEWTRTTPPERITEGKGEDVTFSRDLLTYARRYGLNLDWFWLGSERGLVMSYHHAALKGGVQ

Radius of gyration: 15.83 Å; chains: 1; bounding box: 42×20×39 Å

pLDDT: mean 77.66, std 19.47, range [32.88, 97.44]

Organism: NCBI:txid589035